Protein AF-X1HYT5-F1 (afdb_monomer_lite)

Sequence (98 aa):
DAEEEIVSLASTEEEPKRITKIMIVDEPDQDGFLTGYLEREKIMDSCPLFVETFGGIRRDYPIELDIPVGETFVLKGKNKASATYLSASGFVEYEIIR

Radius of gyration: 13.97 Å; chains: 1; bounding box: 36×19×42 Å

Structure (mmCIF, N/CA/C/O backbone):
data_AF-X1HYT5-F1
#
_entry.id   AF-X1HYT5-F1
#
loop_
_atom_site.group_PDB
_atom_site.id
_atom_site.type_symbol
_atom_site.label_atom_id
_atom_site.label_alt_id
_atom_site.label_comp_id
_atom_site.label_asym_id
_atom_site.label_entity_id
_atom_site.label_seq_id
_atom_site.pdbx_PDB_ins_code
_atom_site.Cartn_x
_atom_site.Cartn_y
_atom_site.Cartn_z
_atom_site.occupancy
_atom_site.B_iso_or_equiv
_atom_site.auth_seq_id
_atom_site.auth_comp_id
_atom_site.auth_asym_id
_atom_site.auth_atom_id
_atom_site.pdbx_PDB_model_num
ATOM 1 N N . ASP A 1 1 ? 19.154 -3.484 -5.372 1.00 52.78 1 ASP A N 1
ATOM 2 C CA . ASP A 1 1 ? 17.829 -2.948 -5.731 1.00 52.78 1 ASP A CA 1
ATOM 3 C C . ASP A 1 1 ? 17.073 -2.617 -4.463 1.00 52.78 1 ASP A C 1
ATOM 5 O O . ASP A 1 1 ? 16.635 -3.528 -3.767 1.00 52.78 1 ASP A O 1
ATOM 9 N N . ALA A 1 2 ? 17.073 -1.336 -4.094 1.00 70.25 2 ALA A N 1
ATOM 10 C CA . ALA A 1 2 ? 16.356 -0.850 -2.923 1.00 70.25 2 ALA A CA 1
ATOM 11 C C . ALA A 1 2 ? 14.857 -0.788 -3.248 1.00 70.25 2 ALA A C 1
ATOM 13 O O . ALA A 1 2 ? 14.490 -0.410 -4.357 1.00 70.25 2 ALA A O 1
ATOM 14 N N . GLU A 1 3 ? 14.016 -1.210 -2.307 1.00 77.12 3 GLU A N 1
ATOM 15 C CA . GLU A 1 3 ? 12.584 -0.920 -2.375 1.00 77.12 3 GLU A CA 1
ATOM 16 C C . GLU A 1 3 ? 12.386 0.559 -2.029 1.00 77.12 3 GLU A C 1
ATOM 18 O O . GLU A 1 3 ? 12.930 1.030 -1.027 1.00 77.12 3 GLU A O 1
ATOM 23 N N . GLU A 1 4 ? 11.617 1.276 -2.841 1.00 83.31 4 GLU A N 1
ATOM 24 C CA . GLU A 1 4 ? 11.287 2.684 -2.619 1.00 83.31 4 GLU A CA 1
ATOM 25 C C . GLU A 1 4 ? 9.846 2.806 -2.125 1.00 83.31 4 GLU A C 1
ATOM 27 O O . GLU A 1 4 ? 8.946 2.131 -2.624 1.00 83.31 4 GLU A O 1
ATOM 32 N N . GLU A 1 5 ? 9.622 3.637 -1.108 1.00 86.50 5 GLU A N 1
ATOM 33 C CA . GLU A 1 5 ? 8.277 3.906 -0.601 1.00 86.50 5 GLU A CA 1
ATOM 34 C C . GLU A 1 5 ? 7.511 4.791 -1.586 1.00 86.50 5 GLU A C 1
ATOM 36 O O . GLU A 1 5 ? 7.979 5.864 -1.959 1.00 86.50 5 GLU A O 1
ATOM 41 N N . ILE A 1 6 ? 6.326 4.333 -1.991 1.00 83.44 6 ILE A N 1
ATOM 42 C CA . ILE A 1 6 ? 5.429 5.065 -2.892 1.00 83.44 6 ILE A CA 1
ATOM 43 C C . ILE A 1 6 ? 4.364 5.799 -2.078 1.00 83.44 6 ILE A C 1
ATOM 45 O O . ILE A 1 6 ? 4.051 6.955 -2.355 1.00 83.44 6 ILE A O 1
ATOM 49 N N . VAL A 1 7 ? 3.785 5.124 -1.081 1.00 87.38 7 VAL A N 1
ATOM 50 C CA . VAL A 1 7 ? 2.741 5.698 -0.226 1.00 87.38 7 VAL A CA 1
ATOM 51 C C . VAL A 1 7 ? 2.766 5.066 1.162 1.00 87.38 7 VAL A C 1
ATOM 53 O O . VAL A 1 7 ? 3.114 3.894 1.317 1.00 87.38 7 VAL A O 1
ATOM 56 N N . SER A 1 8 ? 2.325 5.837 2.149 1.00 91.38 8 SER A N 1
ATOM 57 C CA . SER A 1 8 ? 2.123 5.402 3.526 1.00 91.38 8 SER A CA 1
ATOM 58 C C . SER A 1 8 ? 0.795 5.954 4.048 1.00 91.38 8 SER A C 1
ATOM 60 O O . SER A 1 8 ? 0.444 7.104 3.768 1.00 91.38 8 SER A O 1
ATOM 62 N N . LEU A 1 9 ? 0.028 5.125 4.758 1.00 93.44 9 LEU A N 1
ATOM 63 C CA . LEU A 1 9 ? -1.284 5.469 5.303 1.00 93.44 9 LEU A CA 1
ATOM 64 C C . LEU A 1 9 ? -1.448 4.885 6.709 1.00 93.44 9 LEU A C 1
ATOM 66 O O . LEU A 1 9 ? -1.496 3.670 6.880 1.00 93.44 9 LEU A O 1
ATOM 70 N N . ALA A 1 10 ? -1.577 5.761 7.705 1.00 95.06 10 ALA A N 1
ATOM 71 C CA . ALA A 1 10 ? -1.765 5.381 9.103 1.00 95.06 10 ALA A CA 1
ATOM 72 C C . ALA A 1 10 ? -3.236 5.470 9.544 1.00 95.06 10 ALA A C 1
ATOM 74 O O . ALA A 1 10 ? -3.972 6.390 9.160 1.00 95.06 10 ALA A O 1
ATOM 75 N N . SER A 1 11 ? -3.641 4.530 10.396 1.00 94.00 11 SER A N 1
ATOM 76 C CA . SER A 1 11 ? -4.976 4.454 10.998 1.00 94.00 11 SER A CA 1
ATOM 77 C C . SER A 1 11 ? -4.942 4.937 12.448 1.00 94.00 11 SER A C 1
ATOM 79 O O . SER A 1 11 ? -4.031 4.596 13.204 1.00 94.00 11 SER A O 1
ATOM 81 N N . THR A 1 12 ? -5.919 5.749 12.852 1.00 95.75 12 THR A N 1
ATOM 82 C CA . THR A 1 12 ? -5.989 6.353 14.197 1.00 95.75 12 THR A CA 1
ATOM 83 C C . THR A 1 12 ? -7.342 6.069 14.848 1.00 95.75 12 THR A C 1
ATOM 85 O O . THR A 1 12 ? -8.270 5.641 14.173 1.00 95.75 12 THR A O 1
ATOM 88 N N . GLU A 1 13 ? -7.478 6.299 16.159 1.00 94.12 13 GLU A N 1
ATOM 89 C CA . GLU A 1 13 ? -8.767 6.112 16.855 1.00 94.12 13 GLU A CA 1
ATOM 90 C C . GLU A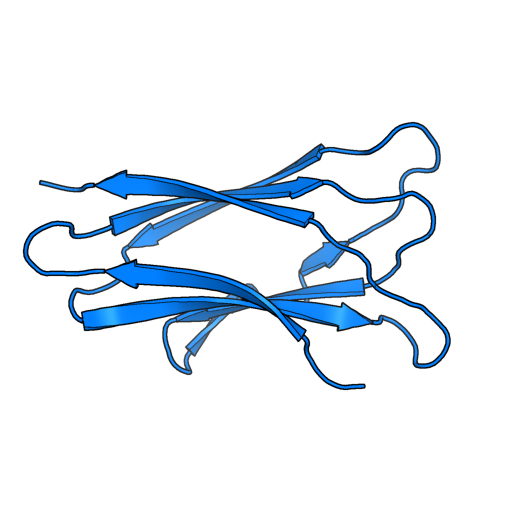 1 13 ? -9.869 7.033 16.309 1.00 94.12 13 GLU A C 1
ATOM 92 O O . GLU A 1 13 ? -11.029 6.637 16.238 1.00 94.12 13 GLU A O 1
ATOM 97 N N . GLU A 1 14 ? -9.509 8.255 15.913 1.00 94.00 14 GLU A N 1
ATOM 98 C CA . GLU A 1 14 ? -10.445 9.244 15.361 1.00 94.00 14 GLU A CA 1
ATOM 99 C C . GLU A 1 14 ? -10.810 8.953 13.900 1.00 94.00 14 GLU A C 1
ATOM 101 O O . GLU A 1 14 ? -11.909 9.275 13.447 1.00 94.00 14 GLU A O 1
ATOM 106 N N . GLU A 1 15 ? -9.886 8.336 13.165 1.00 94.19 15 GLU A N 1
ATOM 107 C CA . GLU A 1 15 ? -10.041 7.983 11.761 1.00 94.19 15 GLU A CA 1
ATOM 108 C C . GLU A 1 15 ? -9.525 6.561 11.518 1.00 94.19 15 GLU A C 1
ATOM 110 O O . GLU A 1 15 ? -8.428 6.392 10.958 1.00 94.19 15 GLU A O 1
ATOM 115 N N . PRO A 1 16 ? -10.282 5.533 11.929 1.00 94.50 16 PRO A N 1
ATOM 116 C CA . PRO A 1 16 ? -9.949 4.167 11.576 1.00 94.50 16 PRO A CA 1
ATOM 117 C C . PRO A 1 16 ? -10.188 3.996 10.072 1.00 94.50 16 PRO A C 1
ATOM 119 O O . PRO A 1 16 ? -11.229 4.396 9.545 1.00 94.50 16 PRO A O 1
ATOM 122 N N . LYS A 1 17 ? -9.193 3.467 9.356 1.00 96.12 17 LYS A N 1
ATOM 123 C CA . LYS A 1 17 ? -9.179 3.455 7.885 1.00 96.12 17 LYS A CA 1
ATOM 124 C C . LYS A 1 17 ? -9.290 2.042 7.328 1.00 96.12 17 LYS A C 1
ATOM 126 O O . LYS A 1 17 ? -8.585 1.135 7.771 1.00 96.12 17 LYS A O 1
ATOM 131 N N . ARG A 1 18 ? -10.102 1.898 6.283 1.00 95.31 18 ARG A N 1
ATOM 132 C CA . ARG A 1 18 ? -10.107 0.743 5.383 1.00 95.31 18 ARG A CA 1
ATOM 133 C C . ARG A 1 18 ? -9.621 1.184 4.013 1.00 95.31 18 ARG A C 1
ATOM 135 O O . ARG A 1 18 ? -10.219 2.070 3.411 1.00 95.31 18 ARG A O 1
ATOM 142 N N . ILE A 1 19 ? -8.567 0.559 3.502 1.00 94.31 19 ILE A N 1
ATOM 143 C CA . ILE A 1 19 ? -8.198 0.680 2.089 1.00 94.31 19 ILE A CA 1
ATOM 144 C C . ILE A 1 19 ? -9.236 -0.085 1.274 1.00 94.31 19 ILE A C 1
ATOM 146 O O . ILE A 1 19 ? -9.601 -1.202 1.643 1.00 94.31 19 ILE A O 1
ATOM 150 N N . THR A 1 20 ? -9.696 0.525 0.183 1.00 93.56 20 THR A N 1
ATOM 151 C CA . THR A 1 20 ? -10.604 -0.099 -0.792 1.00 93.56 20 THR A CA 1
ATOM 152 C C . THR A 1 20 ? -9.902 -0.369 -2.121 1.00 93.56 20 THR A C 1
ATOM 154 O O . THR A 1 20 ? -10.250 -1.302 -2.852 1.00 93.56 20 THR A O 1
ATOM 157 N N . LYS A 1 21 ? -8.908 0.456 -2.471 1.00 89.75 21 LYS A N 1
ATOM 158 C CA . LYS A 1 21 ? -8.225 0.364 -3.760 1.00 89.75 21 LYS A CA 1
ATOM 159 C C . LYS A 1 21 ? -6.882 1.075 -3.740 1.00 89.75 21 LYS A C 1
ATOM 161 O O . LYS A 1 21 ? -6.764 2.197 -3.257 1.00 89.75 21 LYS A O 1
ATOM 166 N N . ILE A 1 22 ? -5.887 0.461 -4.363 1.00 88.06 22 ILE A N 1
ATOM 167 C CA . ILE A 1 22 ? -4.630 1.117 -4.717 1.00 88.06 22 ILE A CA 1
ATOM 168 C C . ILE A 1 22 ? -4.681 1.423 -6.207 1.00 88.06 22 ILE A C 1
ATOM 170 O O . ILE A 1 22 ? -4.914 0.538 -7.023 1.00 88.06 22 ILE A O 1
ATOM 174 N N . MET A 1 23 ? -4.475 2.681 -6.564 1.00 83.44 23 MET A N 1
ATOM 175 C CA . MET A 1 23 ? -4.412 3.135 -7.942 1.00 83.44 23 MET A CA 1
ATOM 176 C C . MET A 1 23 ? -2.980 3.503 -8.284 1.00 83.44 23 MET A C 1
ATOM 178 O O . MET A 1 23 ? -2.359 4.269 -7.557 1.00 83.44 23 MET A O 1
ATOM 182 N N . ILE A 1 24 ? -2.472 3.006 -9.402 1.00 81.44 24 ILE A N 1
ATOM 183 C CA . ILE A 1 24 ? -1.139 3.344 -9.895 1.00 81.44 24 ILE A CA 1
ATOM 184 C C . ILE A 1 24 ? -1.284 3.967 -11.271 1.00 81.44 24 ILE A C 1
ATOM 186 O O . ILE A 1 24 ? -1.951 3.419 -12.147 1.00 81.44 24 ILE A O 1
ATOM 190 N N . VAL A 1 25 ? -0.680 5.135 -11.433 1.00 74.00 25 VAL A N 1
ATOM 191 C CA . VAL A 1 25 ? -0.520 5.834 -12.698 1.00 74.00 25 VAL A CA 1
ATOM 192 C C . VAL A 1 25 ? 0.923 5.626 -13.123 1.00 74.00 25 VAL A C 1
ATOM 194 O O . VAL A 1 25 ? 1.854 6.062 -12.442 1.00 74.00 25 VAL A O 1
ATOM 197 N N . ASP A 1 26 ? 1.079 4.904 -14.222 1.00 67.25 26 ASP A N 1
ATOM 198 C CA . ASP A 1 26 ? 2.373 4.455 -14.718 1.00 67.25 26 ASP A CA 1
ATOM 199 C C . ASP A 1 26 ? 2.818 5.268 -15.938 1.00 67.25 26 ASP A C 1
ATOM 201 O O . ASP A 1 26 ? 1.986 5.692 -16.755 1.00 67.25 26 ASP A O 1
ATOM 205 N N . GLU A 1 27 ? 4.129 5.446 -16.081 1.00 60.31 27 GLU A N 1
ATOM 206 C CA . GLU A 1 27 ? 4.732 5.904 -17.330 1.00 60.31 27 GLU A CA 1
ATOM 207 C C . GLU A 1 27 ? 5.033 4.693 -18.228 1.00 60.31 27 GLU A C 1
ATOM 209 O O . GLU A 1 27 ? 5.323 3.600 -17.738 1.00 60.31 27 GLU A O 1
ATOM 214 N N . PRO A 1 28 ? 4.959 4.836 -19.562 1.00 58.19 28 PRO A N 1
ATOM 215 C CA . PRO A 1 28 ? 5.400 3.769 -20.450 1.00 58.19 28 PRO A CA 1
ATOM 216 C C . PRO A 1 28 ? 6.866 3.387 -20.165 1.00 58.19 28 PRO A C 1
ATOM 218 O O . PRO A 1 28 ? 7.688 4.226 -19.801 1.00 58.19 28 PRO A O 1
ATOM 221 N N . ASP A 1 29 ? 7.179 2.104 -20.348 1.00 61.09 29 ASP A N 1
ATOM 222 C CA . ASP A 1 29 ? 8.515 1.497 -20.211 1.00 61.09 29 ASP A CA 1
ATOM 223 C C . ASP A 1 29 ? 9.061 1.326 -18.774 1.00 61.09 29 ASP A C 1
ATOM 225 O O . ASP A 1 29 ? 10.245 1.030 -18.594 1.00 61.09 29 ASP A O 1
ATOM 229 N N . GLN A 1 30 ? 8.210 1.434 -17.746 1.00 66.75 30 GLN A N 1
ATOM 230 C CA . GLN A 1 30 ? 8.568 1.124 -16.356 1.00 66.75 30 GLN A CA 1
ATOM 231 C C . GLN A 1 30 ? 8.183 -0.319 -15.987 1.00 66.75 30 GLN A C 1
ATOM 233 O O . GLN A 1 30 ? 7.015 -0.698 -15.990 1.00 66.75 30 GLN A O 1
ATOM 238 N N . ASP A 1 31 ? 9.177 -1.141 -15.650 1.00 71.25 31 ASP A N 1
ATOM 239 C CA . ASP A 1 31 ? 8.996 -2.566 -15.358 1.00 71.25 31 ASP A CA 1
ATOM 240 C C . ASP A 1 31 ? 9.393 -2.831 -13.894 1.00 71.25 31 ASP A C 1
ATOM 242 O O . ASP A 1 31 ? 10.567 -2.730 -13.509 1.00 71.25 31 ASP A O 1
ATOM 246 N N . GLY A 1 32 ? 8.418 -3.180 -13.054 1.00 80.94 32 GLY A N 1
ATOM 247 C CA . GLY A 1 32 ? 8.647 -3.346 -11.620 1.00 80.94 32 GLY A CA 1
ATOM 248 C C . GLY A 1 32 ? 7.569 -4.129 -10.885 1.00 80.94 32 GLY A C 1
ATOM 249 O O . GLY A 1 32 ? 6.619 -4.652 -11.470 1.00 80.94 32 GLY A O 1
ATOM 250 N N . PHE A 1 33 ? 7.756 -4.229 -9.576 1.00 84.31 33 PHE A N 1
ATOM 251 C CA . PHE A 1 33 ? 6.866 -4.933 -8.667 1.00 84.31 33 PHE A CA 1
ATOM 252 C C . PHE A 1 33 ? 6.451 -4.028 -7.518 1.00 84.31 33 PHE A C 1
ATOM 254 O O . PHE A 1 33 ? 7.252 -3.240 -7.014 1.00 84.31 33 PHE A O 1
ATOM 261 N N . LEU A 1 34 ? 5.209 -4.196 -7.084 1.00 86.94 34 LEU A N 1
ATOM 262 C CA . LEU A 1 34 ? 4.656 -3.564 -5.901 1.00 86.94 34 LEU A CA 1
ATOM 263 C C . LEU A 1 34 ? 4.522 -4.575 -4.771 1.00 86.94 34 LEU A C 1
ATOM 265 O O . LEU A 1 34 ? 4.026 -5.689 -4.967 1.00 86.94 34 LEU A O 1
ATOM 269 N N . THR A 1 35 ? 4.897 -4.134 -3.578 1.00 89.44 35 THR A N 1
ATOM 270 C CA . 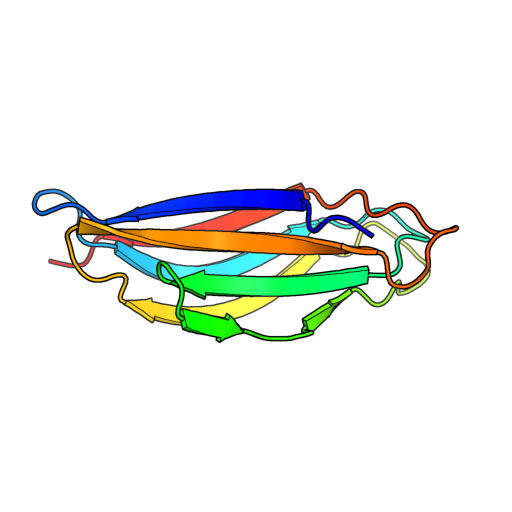THR A 1 35 ? 4.746 -4.892 -2.340 1.00 89.44 35 THR A CA 1
ATOM 271 C C . THR A 1 35 ? 4.061 -4.005 -1.309 1.00 89.44 35 THR A C 1
ATOM 273 O O . THR A 1 35 ? 4.524 -2.902 -1.021 1.00 89.44 35 THR A O 1
ATOM 276 N N . GLY A 1 36 ? 2.935 -4.473 -0.780 1.00 89.94 36 GLY A N 1
ATOM 277 C CA . GLY A 1 36 ? 2.170 -3.799 0.263 1.00 89.94 36 GLY A CA 1
ATOM 278 C C . GLY A 1 36 ? 2.447 -4.433 1.619 1.00 89.94 36 GLY A C 1
ATOM 279 O O . GLY A 1 36 ? 2.386 -5.658 1.757 1.00 89.94 36 GLY A O 1
ATOM 280 N N . TYR A 1 37 ? 2.720 -3.597 2.611 1.00 91.94 37 TYR A N 1
ATOM 281 C CA . TYR A 1 37 ? 2.994 -3.998 3.981 1.00 91.94 37 TYR A CA 1
ATOM 282 C C . TYR A 1 37 ? 1.982 -3.358 4.928 1.00 91.94 37 TYR A C 1
ATOM 284 O O . TYR A 1 37 ? 1.677 -2.179 4.781 1.00 91.94 37 TYR A O 1
ATOM 292 N N . LEU A 1 38 ? 1.510 -4.108 5.916 1.00 92.19 38 LEU A N 1
ATOM 293 C CA . LEU A 1 38 ? 0.902 -3.570 7.128 1.00 92.19 38 LEU A CA 1
ATOM 294 C C . LEU A 1 38 ? 1.935 -3.756 8.235 1.00 92.19 38 LEU A C 1
ATOM 296 O O . LEU A 1 38 ? 2.279 -4.887 8.583 1.00 92.19 38 LEU A O 1
ATOM 300 N N . GLU A 1 39 ? 2.522 -2.657 8.702 1.00 91.06 39 GLU A N 1
ATOM 301 C CA . GLU A 1 39 ? 3.717 -2.668 9.551 1.00 91.06 39 GLU A CA 1
ATOM 302 C C . GLU A 1 39 ? 4.874 -3.486 8.941 1.00 91.06 39 GLU A C 1
ATOM 304 O O . GLU A 1 39 ? 5.657 -2.997 8.123 1.00 91.06 39 GLU A O 1
ATOM 309 N N . ARG A 1 40 ? 5.004 -4.754 9.349 1.00 87.81 40 ARG A N 1
ATOM 310 C CA . ARG A 1 40 ? 6.026 -5.703 8.877 1.00 87.81 40 ARG A CA 1
ATOM 311 C C . ARG A 1 40 ? 5.433 -6.898 8.136 1.00 87.81 40 ARG A C 1
ATOM 313 O O . ARG A 1 40 ? 6.190 -7.688 7.572 1.00 87.81 40 ARG A O 1
ATOM 320 N N . GLU A 1 41 ? 4.115 -7.051 8.157 1.00 88.25 41 GLU A N 1
ATOM 321 C CA . GLU A 1 41 ? 3.415 -8.133 7.482 1.00 88.25 41 GLU A CA 1
ATOM 322 C C . GLU A 1 41 ? 3.202 -7.775 6.012 1.00 88.25 41 GLU A C 1
ATOM 324 O O . GLU A 1 41 ? 2.722 -6.693 5.684 1.00 88.25 41 GLU A O 1
ATOM 329 N N . LYS A 1 42 ? 3.573 -8.686 5.111 1.00 88.75 42 LYS A N 1
ATOM 330 C CA . LYS A 1 42 ? 3.305 -8.533 3.680 1.00 88.75 42 LYS A CA 1
ATOM 331 C C . LYS A 1 42 ? 1.859 -8.912 3.389 1.00 88.75 42 LYS A C 1
ATOM 333 O O . LYS A 1 42 ? 1.501 -10.078 3.514 1.00 88.75 42 LYS A O 1
ATOM 338 N N . ILE A 1 43 ? 1.075 -7.944 2.930 1.00 87.69 43 ILE A N 1
ATOM 339 C CA . ILE A 1 43 ? -0.338 -8.130 2.564 1.00 87.69 43 ILE A CA 1
ATOM 340 C C . ILE A 1 43 ? -0.493 -8.306 1.048 1.00 87.69 43 ILE A C 1
ATOM 342 O O . ILE A 1 43 ? -1.391 -8.992 0.571 1.00 87.69 43 ILE A O 1
ATOM 346 N N . MET A 1 44 ? 0.419 -7.707 0.279 1.00 83.88 44 MET A N 1
ATOM 347 C CA . MET A 1 44 ? 0.509 -7.840 -1.171 1.00 83.88 44 MET A CA 1
ATOM 348 C C . MET A 1 44 ? 1.972 -8.074 -1.537 1.00 83.88 44 MET A C 1
ATOM 350 O O . MET A 1 44 ? 2.829 -7.303 -1.112 1.00 83.88 44 MET A O 1
ATOM 354 N N . ASP A 1 45 ? 2.270 -9.108 -2.323 1.00 85.50 45 ASP A N 1
ATOM 355 C CA . ASP A 1 45 ? 3.644 -9.424 -2.726 1.00 85.50 45 ASP A CA 1
ATOM 356 C C . ASP A 1 45 ? 3.766 -9.518 -4.244 1.00 85.50 45 ASP A C 1
ATOM 358 O O . ASP A 1 45 ? 2.955 -10.164 -4.911 1.00 85.50 45 ASP A O 1
ATOM 362 N N . SER A 1 46 ? 4.823 -8.895 -4.765 1.00 78.31 46 SER A N 1
ATOM 363 C CA . SER A 1 46 ? 5.287 -9.049 -6.140 1.00 78.31 46 SER A CA 1
ATOM 364 C C . SER A 1 46 ? 4.197 -8.772 -7.175 1.00 78.31 46 SER A C 1
ATOM 366 O O . SER A 1 46 ? 4.140 -9.422 -8.221 1.00 78.31 46 SER A O 1
ATOM 368 N N . CYS A 1 47 ? 3.327 -7.798 -6.889 1.00 81.56 47 CYS A N 1
ATOM 369 C CA . CYS A 1 47 ? 2.261 -7.421 -7.799 1.00 81.56 47 CYS A CA 1
ATOM 370 C C . CYS A 1 47 ? 2.880 -6.698 -9.003 1.00 81.56 47 CYS A C 1
ATOM 372 O O . CYS A 1 47 ? 3.523 -5.660 -8.820 1.00 81.56 47 CYS A O 1
ATOM 374 N N . PRO A 1 48 ? 2.772 -7.250 -10.218 1.00 74.75 48 PRO A N 1
ATOM 375 C CA . PRO A 1 48 ? 3.526 -6.738 -11.345 1.00 74.75 48 PRO A CA 1
ATOM 376 C C . PRO A 1 48 ? 2.925 -5.437 -11.881 1.00 74.75 48 PRO A C 1
ATOM 378 O O . PRO A 1 48 ? 1.709 -5.309 -12.064 1.00 74.75 48 PRO A O 1
ATOM 381 N N . LEU A 1 49 ? 3.813 -4.504 -12.205 1.00 72.00 49 LEU A N 1
ATOM 382 C CA . LEU A 1 49 ? 3.546 -3.376 -13.083 1.00 72.00 49 LEU A CA 1
ATOM 383 C C . LEU A 1 49 ? 4.029 -3.778 -14.480 1.00 72.00 49 LEU A C 1
ATOM 385 O O . LEU A 1 49 ? 5.222 -3.818 -14.748 1.00 72.00 49 LEU A O 1
ATOM 389 N N . PHE A 1 50 ? 3.097 -4.189 -15.339 1.00 57.69 50 PHE A N 1
ATOM 390 C CA . PHE A 1 50 ? 3.351 -4.542 -16.741 1.00 57.69 50 PHE A CA 1
ATOM 391 C C . PHE A 1 50 ? 3.020 -3.394 -17.690 1.00 57.69 50 PHE A C 1
ATOM 393 O O . PHE A 1 50 ? 1.859 -3.009 -17.796 1.00 57.69 50 PHE A O 1
ATOM 400 N N . VAL A 1 51 ? 3.983 -2.854 -18.416 1.00 52.03 51 VAL A N 1
ATOM 401 C CA . VAL A 1 51 ? 3.708 -1.828 -19.432 1.00 52.03 51 VAL A CA 1
ATOM 402 C C . VAL A 1 51 ? 2.814 -2.405 -20.537 1.00 52.03 51 VAL A C 1
ATOM 404 O O . VAL A 1 51 ? 3.234 -3.283 -21.289 1.00 52.03 51 VAL A O 1
ATOM 407 N N . GLU A 1 52 ? 1.591 -1.897 -20.676 1.00 52.97 52 GLU A N 1
ATOM 408 C CA . GLU A 1 52 ? 0.842 -2.001 -21.931 1.00 52.97 52 GLU A CA 1
ATOM 409 C C . GLU A 1 52 ? 1.168 -0.744 -22.750 1.00 52.97 52 GLU A C 1
ATOM 411 O O . GLU A 1 52 ? 1.166 0.380 -22.254 1.00 52.97 52 GLU A O 1
ATOM 416 N N . THR A 1 53 ? 1.579 -0.939 -23.998 1.00 47.22 53 THR A N 1
ATOM 417 C CA . THR A 1 53 ? 2.536 -0.058 -24.686 1.00 47.22 53 THR A CA 1
ATOM 418 C C . THR A 1 53 ? 1.978 1.288 -25.177 1.00 47.22 53 THR A C 1
ATOM 420 O O . THR A 1 53 ? 2.649 1.955 -25.955 1.00 47.22 53 THR A O 1
ATOM 423 N N . PHE A 1 54 ? 0.783 1.735 -24.774 1.00 45.44 54 PHE A N 1
ATOM 424 C CA . PHE A 1 54 ? 0.201 2.985 -25.284 1.00 45.44 54 PHE A CA 1
ATOM 425 C C . PHE A 1 54 ? -0.744 3.682 -24.289 1.00 45.44 54 PHE A C 1
ATOM 427 O O . PHE A 1 54 ? -1.830 3.186 -24.014 1.00 45.44 54 PHE A O 1
ATOM 434 N N . GLY A 1 55 ? -0.357 4.897 -23.868 1.00 50.03 55 GLY A N 1
ATOM 435 C CA . GLY A 1 55 ? -1.178 5.854 -23.108 1.00 50.03 55 GLY A CA 1
ATOM 436 C C . GLY A 1 55 ? -1.241 5.538 -21.615 1.00 50.03 55 GLY A C 1
ATOM 437 O O . GLY A 1 55 ? -1.780 4.505 -21.260 1.00 50.03 55 GLY A O 1
ATOM 438 N N . GLY A 1 56 ? -0.698 6.419 -20.760 1.00 55.66 56 GLY A N 1
ATOM 439 C CA . GLY A 1 56 ? -0.556 6.221 -19.306 1.00 55.66 56 GLY A CA 1
ATOM 440 C C . GLY A 1 56 ? -1.696 5.414 -18.683 1.00 55.66 56 GLY A C 1
ATOM 441 O O . GLY A 1 56 ? -2.853 5.841 -18.678 1.00 55.66 56 GLY A O 1
ATOM 442 N N . ILE A 1 57 ? -1.367 4.213 -18.214 1.00 63.31 57 ILE A N 1
ATOM 443 C CA . ILE A 1 57 ? -2.368 3.233 -17.810 1.00 63.31 57 ILE A CA 1
ATOM 444 C C . ILE A 1 57 ? -2.573 3.383 -16.319 1.00 63.31 57 ILE A C 1
ATOM 446 O O . ILE A 1 57 ? -1.726 3.018 -15.505 1.00 63.31 57 ILE A O 1
ATOM 450 N N . ARG A 1 58 ? -3.737 3.927 -15.971 1.00 71.81 58 ARG A N 1
ATOM 451 C CA . ARG A 1 58 ? -4.282 3.801 -14.629 1.00 71.81 58 ARG A CA 1
ATOM 452 C C . ARG A 1 58 ? -4.560 2.323 -14.368 1.00 71.81 58 ARG A C 1
ATOM 454 O O . ARG A 1 58 ? -5.360 1.710 -15.074 1.00 71.81 58 ARG A O 1
ATOM 461 N N . ARG A 1 59 ? -3.944 1.778 -13.326 1.00 75.75 59 ARG A N 1
ATOM 462 C CA . ARG A 1 59 ? -4.242 0.446 -12.806 1.00 75.75 59 ARG A CA 1
A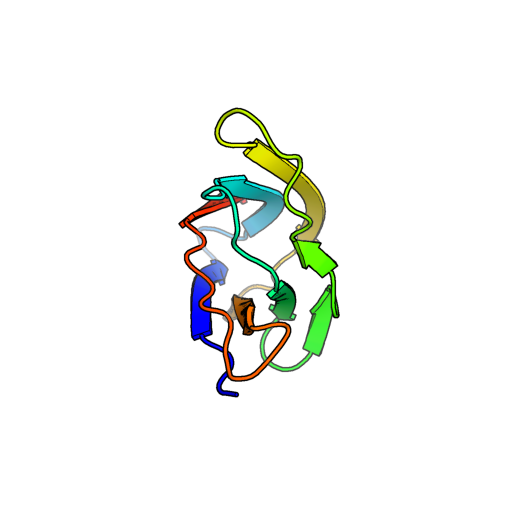TOM 463 C C . ARG A 1 59 ? -4.880 0.541 -11.450 1.00 75.75 59 ARG A C 1
ATOM 465 O O . ARG A 1 59 ? -4.377 1.238 -10.576 1.00 75.75 59 ARG A O 1
ATOM 472 N N . ASP A 1 60 ? -5.938 -0.228 -11.292 1.00 83.06 60 ASP A N 1
ATOM 473 C CA . ASP A 1 60 ? -6.706 -0.310 -10.070 1.00 83.06 60 ASP A CA 1
ATOM 474 C C . ASP A 1 60 ? -6.480 -1.699 -9.461 1.00 83.06 60 ASP A C 1
ATOM 476 O O . ASP A 1 60 ? -6.818 -2.718 -10.063 1.00 83.06 60 ASP A O 1
ATOM 480 N N . TYR A 1 61 ? -5.905 -1.730 -8.265 1.00 83.50 61 TYR A N 1
ATOM 481 C CA . TYR A 1 61 ? -5.733 -2.917 -7.440 1.00 83.50 61 TYR A CA 1
ATOM 482 C C . TYR 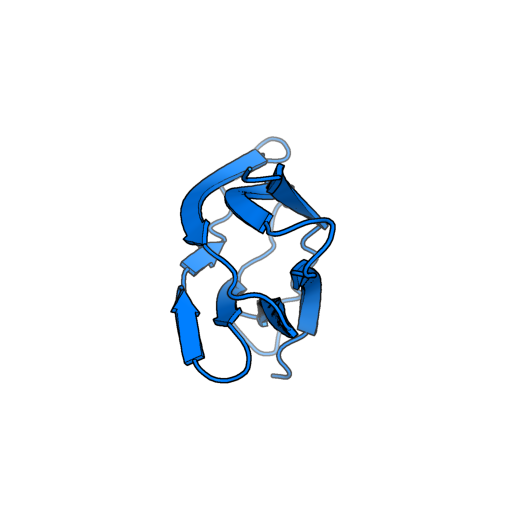A 1 61 ? -6.766 -2.850 -6.310 1.00 83.50 61 TYR A C 1
ATOM 484 O O . TYR A 1 61 ? -6.518 -2.179 -5.302 1.00 83.50 61 TYR A O 1
ATOM 492 N N . PRO A 1 62 ? -7.954 -3.460 -6.476 1.00 84.62 62 PRO A N 1
ATOM 493 C CA . PRO A 1 62 ? -8.933 -3.513 -5.401 1.00 84.62 62 PRO A CA 1
ATOM 494 C C . PRO A 1 62 ? -8.344 -4.322 -4.244 1.00 84.62 62 PRO A C 1
ATOM 496 O O . PRO A 1 62 ? -7.940 -5.472 -4.416 1.00 84.62 62 PRO A O 1
ATOM 499 N N . ILE A 1 63 ? -8.270 -3.695 -3.077 1.00 84.00 63 ILE A N 1
ATOM 500 C CA . ILE A 1 63 ? -7.793 -4.296 -1.835 1.00 84.00 63 ILE A CA 1
ATOM 501 C C . ILE A 1 63 ? -8.804 -3.892 -0.784 1.00 84.00 63 ILE A C 1
ATOM 503 O O . ILE A 1 63 ? -8.971 -2.706 -0.547 1.00 84.00 63 ILE A O 1
ATOM 507 N N . GLU A 1 64 ? -9.461 -4.867 -0.169 1.00 89.81 64 GLU A N 1
ATOM 508 C CA . GLU A 1 64 ? -10.270 -4.646 1.025 1.00 89.81 64 GLU A CA 1
ATOM 509 C C . GLU A 1 64 ? -9.387 -4.947 2.236 1.00 89.81 64 GLU A C 1
ATOM 511 O O . GLU A 1 64 ? -9.221 -6.104 2.623 1.00 89.81 64 GLU A O 1
ATOM 516 N N . LEU A 1 65 ? -8.753 -3.907 2.783 1.00 91.81 65 LEU A N 1
ATOM 517 C CA . LEU A 1 65 ? -7.841 -4.039 3.918 1.00 91.81 65 LEU A CA 1
ATOM 518 C C . LEU A 1 65 ? -8.209 -3.049 5.015 1.00 91.81 65 LEU A C 1
ATOM 520 O O . LEU A 1 65 ? -8.043 -1.841 4.853 1.00 91.81 65 LEU A O 1
ATOM 524 N N . ASP A 1 66 ? -8.643 -3.580 6.152 1.00 94.00 66 ASP A N 1
ATOM 525 C CA . ASP A 1 66 ? -8.721 -2.815 7.392 1.00 94.00 66 ASP A CA 1
ATOM 526 C C . ASP A 1 66 ? -7.315 -2.577 7.931 1.00 94.00 66 ASP A C 1
ATOM 528 O O . ASP A 1 66 ? -6.557 -3.526 8.122 1.00 94.00 66 ASP A O 1
ATOM 532 N N . ILE A 1 67 ? -6.973 -1.313 8.184 1.00 94.56 67 ILE A N 1
ATOM 533 C CA . ILE A 1 67 ? -5.740 -0.946 8.877 1.00 94.56 67 ILE A CA 1
ATOM 534 C C . ILE A 1 67 ? -6.088 -0.843 10.369 1.00 94.56 67 ILE A C 1
ATOM 536 O O . ILE A 1 67 ? -6.828 0.077 10.751 1.00 94.56 67 ILE A O 1
ATOM 540 N N . PRO A 1 68 ? -5.587 -1.751 11.227 1.00 94.25 68 PRO A N 1
ATOM 541 C CA . PRO A 1 68 ? -5.809 -1.668 12.661 1.00 94.25 68 PRO A CA 1
ATOM 542 C C . PRO A 1 68 ? -5.381 -0.309 13.212 1.00 94.25 68 PRO A C 1
ATOM 544 O O . PRO A 1 68 ? -4.430 0.313 12.737 1.00 94.25 68 PRO A O 1
ATOM 547 N N . VAL A 1 69 ? -6.100 0.178 14.220 1.00 94.44 69 VAL A N 1
ATOM 548 C CA . VAL A 1 69 ? -5.788 1.469 14.837 1.00 94.44 69 VAL A CA 1
ATOM 549 C C . VAL A 1 69 ? -4.382 1.437 15.434 1.00 94.44 69 VAL A C 1
ATOM 551 O O . VAL A 1 69 ? -4.047 0.538 16.204 1.00 94.44 69 VAL A O 1
ATOM 554 N N . GLY A 1 70 ? -3.577 2.446 15.101 1.00 94.25 70 GLY A N 1
ATOM 555 C CA . GLY A 1 70 ? -2.178 2.540 15.509 1.00 94.25 70 GLY A CA 1
ATOM 556 C C . GLY A 1 70 ? -1.198 1.870 14.545 1.00 94.25 70 GLY A C 1
ATOM 557 O O . GLY A 1 70 ? 0.005 2.015 14.745 1.00 94.25 70 GLY A O 1
ATOM 558 N N . GLU A 1 71 ? -1.685 1.190 13.505 1.00 96.00 71 GLU A N 1
ATOM 559 C CA . GLU A 1 71 ? -0.856 0.583 12.465 1.00 96.00 71 GLU A CA 1
ATOM 560 C C . GLU A 1 71 ? -0.820 1.425 11.183 1.00 96.00 71 GLU A C 1
ATOM 562 O O . GLU A 1 71 ? -1.683 2.272 10.911 1.00 96.00 71 GLU A O 1
ATOM 567 N N . THR A 1 72 ? 0.219 1.178 10.388 1.00 95.75 72 THR A N 1
ATOM 568 C CA . THR A 1 72 ? 0.498 1.873 9.135 1.00 95.75 72 THR A CA 1
ATOM 569 C C . THR A 1 72 ? 0.610 0.890 7.980 1.00 95.75 72 THR A C 1
ATOM 571 O O . THR A 1 72 ? 1.401 -0.056 8.003 1.00 95.75 72 THR A O 1
ATOM 574 N N . PHE A 1 73 ? -0.151 1.158 6.924 1.00 94.50 73 PHE A N 1
ATOM 575 C CA . PHE A 1 73 ? 0.039 0.525 5.630 1.00 94.50 73 PHE A CA 1
ATOM 576 C C . PHE A 1 73 ? 1.106 1.269 4.823 1.00 94.50 73 PHE A C 1
ATOM 578 O O . PHE A 1 73 ? 1.082 2.497 4.750 1.00 94.50 73 PHE A O 1
ATOM 585 N N . VAL A 1 74 ? 1.999 0.536 4.160 1.00 93.12 74 VAL A N 1
ATOM 586 C CA . VAL A 1 74 ? 3.033 1.088 3.277 1.00 93.12 74 VAL A CA 1
ATOM 587 C C . VAL A 1 74 ? 3.064 0.319 1.961 1.00 93.12 74 VAL A C 1
ATOM 589 O O . VAL A 1 74 ? 3.209 -0.904 1.948 1.00 93.12 74 VAL A O 1
ATOM 592 N N . LEU A 1 75 ? 3.002 1.037 0.841 1.00 89.88 75 LEU A N 1
ATOM 593 C CA . LEU A 1 75 ? 3.255 0.480 -0.485 1.00 89.88 75 LEU A CA 1
ATOM 594 C C . LEU A 1 75 ? 4.677 0.806 -0.917 1.00 89.88 75 LEU A C 1
ATOM 596 O O . LEU A 1 75 ? 5.082 1.971 -0.918 1.00 89.88 75 LEU A O 1
ATOM 600 N N . LYS A 1 76 ? 5.405 -0.216 -1.354 1.00 88.88 76 LYS A N 1
ATOM 601 C CA . LYS A 1 76 ? 6.757 -0.068 -1.881 1.00 88.88 76 LYS A CA 1
ATOM 602 C C . LYS A 1 76 ? 6.855 -0.573 -3.310 1.00 88.88 76 LYS A C 1
ATOM 604 O O . LYS A 1 76 ? 6.240 -1.580 -3.659 1.00 88.88 76 LYS A O 1
ATOM 609 N N . GLY A 1 77 ? 7.649 0.124 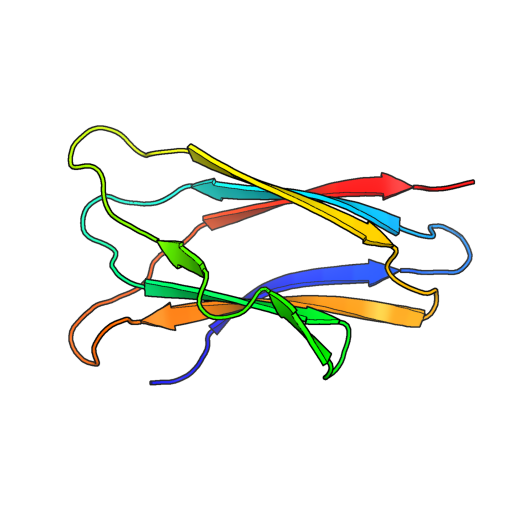-4.111 1.00 86.56 77 GLY A N 1
ATOM 610 C CA . GLY A 1 77 ? 8.019 -0.257 -5.464 1.00 86.56 77 GLY A CA 1
ATOM 611 C C . GLY A 1 77 ? 9.423 -0.841 -5.517 1.00 86.56 77 GLY A C 1
ATOM 612 O O . GLY A 1 77 ? 10.317 -0.427 -4.779 1.00 86.56 77 GLY A O 1
ATOM 613 N N . LYS A 1 78 ? 9.627 -1.807 -6.409 1.00 85.12 78 LYS A N 1
ATOM 614 C CA . LYS A 1 78 ? 10.935 -2.391 -6.695 1.00 85.12 78 LYS A CA 1
ATOM 615 C C . LYS A 1 78 ? 11.125 -2.561 -8.196 1.00 85.12 78 LYS A C 1
ATOM 617 O O . LYS A 1 78 ? 10.269 -3.129 -8.872 1.00 85.12 78 LYS A O 1
ATOM 622 N N . ASN A 1 79 ? 12.287 -2.151 -8.694 1.00 79.94 79 ASN A N 1
ATOM 623 C CA . ASN A 1 79 ? 12.681 -2.365 -10.086 1.00 79.94 79 ASN A CA 1
ATOM 624 C C . ASN A 1 79 ? 12.751 -3.865 -10.402 1.00 79.94 79 ASN A C 1
ATOM 626 O O . ASN A 1 79 ? 13.246 -4.662 -9.598 1.00 79.94 79 ASN A O 1
ATOM 630 N N . LYS A 1 80 ? 12.299 -4.255 -11.595 1.00 76.44 80 LYS A N 1
ATOM 631 C CA . LYS A 1 80 ? 12.387 -5.645 -12.061 1.00 76.44 80 LYS A CA 1
ATOM 632 C C . LYS A 1 80 ? 13.829 -6.075 -12.333 1.00 76.44 80 LYS A C 1
ATOM 634 O O . LYS A 1 80 ? 14.166 -7.237 -12.114 1.00 76.44 80 LYS A O 1
ATOM 639 N N . ALA A 1 81 ? 14.673 -5.154 -12.795 1.00 73.38 81 ALA A N 1
ATOM 640 C CA . ALA A 1 81 ? 16.097 -5.377 -13.011 1.00 73.38 81 ALA A CA 1
ATOM 641 C C . ALA A 1 81 ? 16.918 -4.148 -12.590 1.00 73.38 81 ALA A C 1
ATOM 643 O O . ALA A 1 81 ? 16.436 -3.021 -12.618 1.00 73.38 81 ALA A O 1
ATOM 644 N N . SER A 1 82 ? 18.200 -4.337 -12.273 1.00 64.38 82 SER A N 1
ATOM 645 C CA . SER A 1 82 ? 19.080 -3.244 -11.821 1.00 64.38 82 SER A CA 1
ATOM 646 C C . SER A 1 82 ? 19.343 -2.151 -12.874 1.00 64.38 82 SER A C 1
ATOM 648 O O . SER A 1 82 ? 19.931 -1.126 -12.547 1.00 64.38 82 SER A O 1
ATOM 650 N N . ALA A 1 83 ? 18.925 -2.361 -14.129 1.00 61.75 83 ALA A N 1
ATOM 651 C CA . ALA A 1 83 ? 19.028 -1.396 -15.229 1.00 61.75 83 ALA A CA 1
ATOM 652 C C . ALA A 1 83 ? 17.678 -0.765 -15.630 1.00 61.75 83 ALA A C 1
ATOM 654 O O . ALA A 1 83 ? 17.640 0.025 -16.570 1.00 61.75 83 ALA A O 1
ATOM 655 N N . THR A 1 84 ? 16.579 -1.110 -14.952 1.00 66.12 84 THR A N 1
ATOM 656 C CA . THR A 1 84 ? 15.272 -0.464 -15.139 1.00 66.12 84 THR A CA 1
ATOM 657 C C . THR A 1 84 ? 15.061 0.563 -14.036 1.00 66.12 84 THR A C 1
ATOM 659 O O . THR A 1 84 ? 15.415 0.306 -12.885 1.00 66.12 84 THR A O 1
ATOM 662 N N . TYR A 1 85 ? 14.486 1.711 -14.377 1.00 65.69 85 TYR A N 1
ATOM 663 C CA . TYR A 1 85 ? 13.935 2.640 -13.395 1.00 65.69 85 TYR A CA 1
ATOM 664 C C . TYR A 1 85 ? 12.469 2.264 -13.154 1.00 65.69 85 TYR A C 1
ATOM 666 O O . TYR A 1 85 ? 11.844 1.676 -14.038 1.00 65.69 85 TYR A O 1
ATOM 674 N N . LEU A 1 86 ? 11.962 2.534 -11.952 1.00 68.56 86 LEU A N 1
ATOM 675 C CA . LEU A 1 86 ? 10.538 2.503 -11.654 1.00 68.56 86 LEU A CA 1
ATOM 676 C C . LEU A 1 86 ? 10.145 3.909 -11.213 1.00 68.56 86 LEU A C 1
ATOM 678 O O . LEU A 1 86 ? 10.480 4.338 -10.113 1.00 68.56 86 LEU A O 1
ATOM 682 N N . SER A 1 87 ? 9.422 4.613 -12.072 1.00 68.94 87 SER A N 1
ATOM 683 C CA . SER A 1 87 ? 8.715 5.840 -11.734 1.00 68.94 87 SER A CA 1
ATOM 684 C C . SER A 1 87 ? 7.229 5.529 -11.681 1.00 68.94 87 SER A C 1
ATOM 686 O O . SER A 1 87 ? 6.569 5.434 -12.710 1.00 68.94 87 SER A O 1
ATOM 688 N N . ALA A 1 88 ? 6.711 5.323 -10.473 1.00 71.00 88 ALA A N 1
ATOM 689 C CA . ALA A 1 88 ? 5.291 5.088 -10.257 1.00 71.00 88 ALA A CA 1
ATOM 690 C C . ALA A 1 88 ? 4.720 6.212 -9.393 1.00 71.00 88 ALA A C 1
ATOM 692 O O . ALA A 1 88 ? 5.240 6.504 -8.316 1.00 71.00 88 ALA A O 1
ATOM 693 N N . SER A 1 89 ? 3.629 6.823 -9.851 1.00 72.06 89 SER A N 1
ATOM 694 C CA . SER A 1 89 ? 2.794 7.689 -9.017 1.00 72.06 89 SER A CA 1
ATOM 695 C C . SER A 1 89 ? 1.529 6.931 -8.648 1.00 72.06 89 SER A C 1
ATOM 697 O O . SER A 1 89 ? 0.907 6.309 -9.504 1.00 72.06 89 SER A O 1
ATOM 699 N N . GLY A 1 90 ? 1.136 6.955 -7.379 1.00 73.62 90 GLY A N 1
ATOM 700 C CA . GLY A 1 90 ? 0.000 6.174 -6.904 1.00 73.62 90 GLY A CA 1
ATOM 701 C C . GLY A 1 90 ? -0.912 6.942 -5.964 1.00 73.62 90 GLY A C 1
ATOM 702 O O . GLY A 1 90 ? -0.506 7.911 -5.329 1.00 73.62 90 GLY A O 1
ATOM 703 N N . PHE A 1 91 ? -2.148 6.472 -5.860 1.00 82.75 91 PHE A N 1
ATOM 704 C CA . PHE A 1 91 ? -3.138 6.931 -4.898 1.00 82.75 91 PHE A CA 1
ATOM 705 C C . PHE A 1 91 ? -3.673 5.728 -4.129 1.00 82.75 91 PHE A C 1
ATOM 707 O O . PHE A 1 91 ? -3.892 4.663 -4.702 1.00 82.75 91 PHE A O 1
ATOM 714 N N . VAL A 1 92 ? -3.926 5.908 -2.837 1.00 89.00 92 VAL A N 1
ATOM 715 C CA . VAL A 1 92 ? -4.670 4.935 -2.034 1.00 89.00 92 VAL A CA 1
ATOM 716 C C . VAL A 1 92 ? -6.056 5.507 -1.799 1.00 89.00 92 VAL A C 1
ATOM 718 O O . VAL A 1 92 ? -6.201 6.579 -1.214 1.00 89.00 92 VAL A O 1
ATOM 721 N N . GLU A 1 93 ? -7.070 4.806 -2.287 1.00 90.94 93 GLU A N 1
ATOM 722 C CA . GLU A 1 93 ? -8.459 5.065 -1.943 1.00 90.94 93 GLU A CA 1
ATOM 723 C C . GLU A 1 93 ? -8.772 4.329 -0.642 1.00 90.94 93 GLU A C 1
ATOM 725 O O . GLU A 1 93 ? -8.505 3.130 -0.504 1.00 90.94 93 GLU A O 1
ATOM 730 N N . TYR A 1 94 ? -9.308 5.070 0.319 1.00 93.88 94 TYR A N 1
ATOM 731 C CA . TYR A 1 94 ? -9.691 4.546 1.617 1.00 93.88 94 TYR A CA 1
ATOM 732 C C . TYR A 1 94 ? -11.009 5.166 2.067 1.00 93.88 94 TYR A C 1
ATOM 734 O O . TYR A 1 94 ? -11.380 6.265 1.648 1.00 93.88 94 TYR A O 1
ATOM 742 N N . GLU A 1 95 ? -11.692 4.464 2.958 1.00 95.06 95 GLU A N 1
ATOM 743 C CA . GLU A 1 95 ? -12.829 4.975 3.708 1.00 95.06 95 GLU A CA 1
ATOM 744 C C . GLU A 1 95 ? -12.492 5.056 5.196 1.00 95.06 95 GLU A C 1
ATOM 746 O O . GLU A 1 95 ? -11.669 4.295 5.712 1.00 95.06 95 GLU A O 1
ATOM 751 N N . ILE A 1 96 ? -13.125 6.007 5.883 1.00 94.69 96 ILE A N 1
ATOM 752 C CA . ILE A 1 96 ? -13.104 6.068 7.343 1.00 94.69 96 ILE A CA 1
ATOM 753 C C . ILE A 1 96 ? -14.267 5.211 7.832 1.00 94.69 96 ILE A C 1
ATOM 755 O O . ILE A 1 96 ? -15.431 5.549 7.596 1.00 94.69 96 ILE A 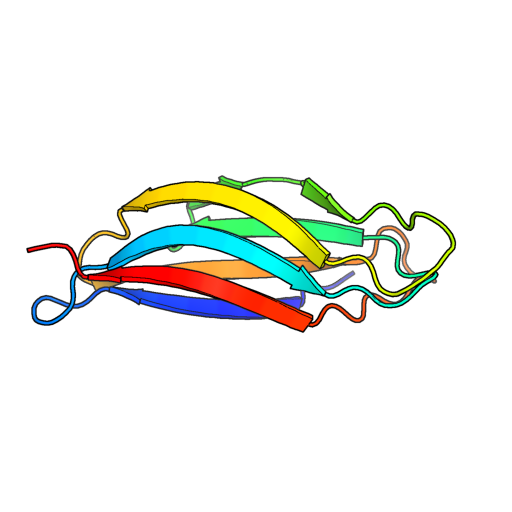O 1
ATOM 759 N N . ILE A 1 97 ? -13.946 4.103 8.489 1.00 91.62 97 ILE A N 1
ATOM 760 C CA . ILE A 1 97 ? -14.940 3.208 9.081 1.00 91.62 97 ILE A CA 1
ATOM 761 C C . ILE A 1 97 ? -15.459 3.823 10.392 1.00 91.62 97 ILE A C 1
ATOM 763 O O . ILE A 1 97 ? -14.757 4.572 11.062 1.00 91.62 97 ILE A O 1
ATOM 767 N N . ARG A 1 98 ? -16.732 3.609 10.723 1.00 78.06 98 ARG A N 1
ATOM 768 C CA . ARG A 1 98 ? -17.373 4.136 11.940 1.00 78.06 98 ARG A CA 1
ATOM 769 C C . ARG A 1 98 ? -17.964 3.012 12.766 1.00 78.06 98 ARG A C 1
ATOM 771 O O . ARG A 1 98 ? -18.407 2.022 12.144 1.00 78.06 98 ARG A O 1
#

Organism: NCBI:txid412755

pLDDT: mean 81.13, std 13.35, range [45.44, 96.12]

Foldseek 3Di:
DDWAWQDKDAAAPVFFKWWFKKKKFFDAPAWWFKWKDWANDTPDGRHTDDGPHDDGDIDIDGDGDGRPHPIMMIMIIDGPDPPGDGDIHMDTDMDGDD

Secondary structure (DSSP, 8-state):
---EEEEEEE--SSS-EEEEEEEEEE-TT--EEEEEEETTEEEEEEEEE---SSS--EEEEEEEEEE-TT-EEEEEEEESSTT----EEEEEEEEE--